Protein AF-A0A963JLI6-F1 (afdb_monomer_lite)

Secondary structure (DSSP, 8-state):
-HHHHHHHHHHHHHHHHHHHHHH---SS-S--HHHHHHHTTTTTT--S----TT---PPPPPPGGGTTSS----

Structure (mmCIF, N/CA/C/O backbone):
data_AF-A0A963JLI6-F1
#
_entry.id   AF-A0A963JLI6-F1
#
loop_
_atom_site.group_PDB
_atom_site.id
_atom_site.type_symbol
_atom_site.label_atom_id
_atom_site.label_alt_id
_atom_site.label_comp_id
_atom_site.label_asym_id
_atom_site.label_entity_id
_atom_site.label_seq_id
_atom_site.pdbx_PDB_ins_code
_atom_site.Cartn_x
_atom_site.Cartn_y
_atom_site.Cartn_z
_atom_site.occupancy
_atom_site.B_iso_or_equiv
_atom_site.auth_seq_id
_atom_site.auth_comp_id
_atom_site.auth_asym_id
_atom_site.auth_atom_id
_atom_site.pdbx_PDB_model_num
ATOM 1 N N . ALA A 1 1 ? -14.004 2.464 20.260 1.00 82.88 1 ALA A N 1
ATOM 2 C CA . ALA A 1 1 ? -14.130 1.264 19.407 1.00 82.88 1 ALA A CA 1
ATOM 3 C C . ALA A 1 1 ? -14.021 1.580 17.910 1.00 82.88 1 ALA A C 1
ATOM 5 O O . ALA A 1 1 ? -13.017 1.239 17.302 1.00 82.88 1 ALA A O 1
ATOM 6 N N . ALA A 1 2 ? -15.009 2.238 17.284 1.00 95.25 2 ALA A N 1
ATOM 7 C CA . ALA A 1 2 ? -15.002 2.448 15.824 1.00 95.25 2 ALA A CA 1
ATOM 8 C C . ALA A 1 2 ? -13.818 3.298 15.319 1.00 95.25 2 ALA A C 1
ATOM 10 O O . ALA A 1 2 ? -13.248 3.003 14.271 1.00 95.25 2 ALA A O 1
ATOM 11 N N . LEU A 1 3 ? -13.424 4.320 16.086 1.00 97.12 3 LEU A N 1
ATOM 12 C CA . LEU A 1 3 ? -12.279 5.169 15.751 1.00 97.12 3 LEU A CA 1
ATOM 13 C C . LEU A 1 3 ? -10.954 4.390 15.783 1.00 97.12 3 LEU A C 1
ATOM 15 O O . LEU A 1 3 ? -10.186 4.469 14.833 1.00 97.12 3 LEU A O 1
ATOM 19 N N . GLU A 1 4 ? -10.723 3.581 16.822 1.00 97.94 4 GLU A N 1
ATOM 20 C CA . GLU A 1 4 ? -9.512 2.749 16.949 1.00 97.94 4 GLU A CA 1
ATOM 21 C C . GLU A 1 4 ? -9.448 1.674 15.854 1.00 97.94 4 GLU A C 1
ATOM 23 O O . GLU A 1 4 ? -8.376 1.368 15.329 1.00 97.94 4 GLU A O 1
ATOM 28 N N . ALA A 1 5 ? -10.604 1.125 15.466 1.00 97.56 5 ALA A N 1
ATOM 29 C CA . ALA A 1 5 ? -10.700 0.173 14.366 1.00 97.56 5 ALA A CA 1
ATOM 30 C C . ALA A 1 5 ? -10.283 0.817 13.035 1.00 97.56 5 ALA A C 1
ATOM 32 O O . ALA A 1 5 ? -9.458 0.261 12.311 1.00 97.56 5 ALA A O 1
ATOM 33 N N . LYS A 1 6 ? -10.790 2.021 12.744 1.00 95.81 6 LYS A N 1
ATOM 34 C CA . LYS A 1 6 ? -10.415 2.769 11.535 1.00 95.81 6 LYS A CA 1
ATOM 35 C C . LYS A 1 6 ? -8.956 3.207 11.550 1.00 95.81 6 LYS A C 1
ATOM 37 O O . LYS A 1 6 ? -8.285 3.135 10.527 1.00 95.81 6 LYS A O 1
ATOM 42 N N . GLU A 1 7 ? -8.437 3.599 12.706 1.00 98.38 7 GLU A N 1
ATOM 43 C CA . GLU A 1 7 ? -7.020 3.908 12.860 1.00 98.38 7 GLU A CA 1
ATOM 44 C C . GLU A 1 7 ? -6.132 2.691 12.559 1.00 98.38 7 GLU A C 1
ATOM 46 O O . GLU A 1 7 ? -5.137 2.806 11.842 1.00 98.38 7 GLU A O 1
ATOM 51 N N . THR A 1 8 ? -6.510 1.513 13.055 1.00 98.38 8 THR A N 1
ATOM 52 C CA . THR A 1 8 ? -5.779 0.263 12.806 1.00 98.38 8 THR A CA 1
ATOM 53 C C . THR A 1 8 ? -5.786 -0.114 11.324 1.00 98.38 8 THR A C 1
ATOM 55 O O . THR A 1 8 ? -4.740 -0.453 10.765 1.00 98.38 8 THR A O 1
ATOM 58 N N . GLU A 1 9 ? -6.942 -0.008 10.671 1.00 97.88 9 GLU A N 1
ATOM 59 C CA . GLU A 1 9 ? -7.102 -0.256 9.236 1.00 97.88 9 GLU A CA 1
ATOM 60 C C . GLU A 1 9 ? -6.188 0.661 8.412 1.00 97.88 9 GLU A C 1
ATOM 62 O O . GLU A 1 9 ? -5.360 0.187 7.632 1.00 97.88 9 GLU A O 1
ATOM 67 N N . LEU A 1 10 ? -6.243 1.972 8.660 1.00 98.25 10 LEU A N 1
ATOM 68 C CA . LEU A 1 10 ? -5.434 2.951 7.933 1.00 98.25 10 LEU A CA 1
ATOM 69 C C . LEU A 1 10 ? -3.930 2.775 8.177 1.00 98.25 10 LEU A C 1
ATOM 71 O O . LEU A 1 10 ? -3.135 2.8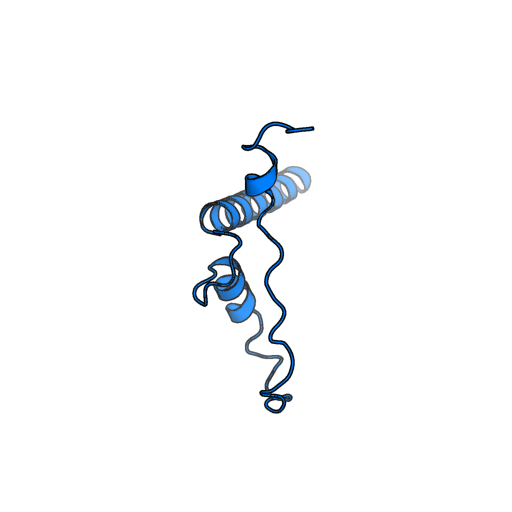97 7.243 1.00 98.25 10 LEU A O 1
ATOM 75 N N . ARG A 1 11 ? -3.512 2.452 9.409 1.00 98.19 11 ARG A N 1
ATOM 76 C CA . ARG A 1 11 ? -2.103 2.134 9.705 1.00 98.19 11 ARG A CA 1
ATOM 77 C C . ARG A 1 11 ? -1.638 0.897 8.939 1.00 98.19 11 ARG A C 1
ATOM 79 O O . ARG A 1 11 ? -0.528 0.896 8.413 1.00 98.19 11 ARG A O 1
ATOM 86 N N . THR A 1 12 ? -2.488 -0.122 8.840 1.00 97.31 12 THR A N 1
ATOM 87 C CA . THR A 1 12 ? -2.192 -1.354 8.097 1.00 97.31 12 THR A CA 1
ATOM 88 C C . THR A 1 12 ? -2.012 -1.066 6.610 1.00 97.31 12 THR A C 1
ATOM 90 O O . THR A 1 12 ? -0.998 -1.453 6.028 1.00 97.31 12 THR A O 1
ATOM 93 N N . MET A 1 13 ? -2.940 -0.310 6.016 1.00 96.12 13 MET A N 1
ATOM 94 C CA . MET A 1 13 ? -2.845 0.122 4.619 1.00 96.12 13 MET A CA 1
ATOM 95 C C . MET A 1 13 ? -1.562 0.918 4.363 1.00 96.12 13 MET A C 1
ATOM 97 O O . MET A 1 13 ? -0.851 0.657 3.395 1.00 96.12 13 MET A O 1
ATOM 101 N N . ARG A 1 14 ? -1.218 1.853 5.259 1.00 96.81 14 ARG A N 1
ATOM 102 C CA . ARG A 1 14 ? 0.004 2.657 5.140 1.00 96.81 14 ARG A CA 1
ATOM 103 C C . ARG A 1 14 ? 1.265 1.796 5.132 1.00 96.81 14 ARG A C 1
ATOM 105 O O . ARG A 1 14 ? 2.128 2.023 4.296 1.00 96.81 14 ARG A O 1
ATOM 112 N N . ILE A 1 15 ? 1.376 0.823 6.039 1.00 96.38 15 ILE A N 1
ATOM 113 C CA . ILE A 1 15 ? 2.545 -0.069 6.111 1.00 96.38 15 ILE A CA 1
ATOM 114 C C . ILE A 1 15 ? 2.697 -0.876 4.816 1.00 96.38 15 ILE A C 1
ATOM 116 O O . ILE A 1 15 ? 3.814 -1.053 4.334 1.00 96.38 15 ILE A O 1
ATOM 120 N N . ALA A 1 16 ? 1.590 -1.356 4.243 1.00 90.12 16 ALA A N 1
ATOM 121 C CA . ALA A 1 16 ? 1.616 -2.080 2.976 1.00 90.12 16 ALA A CA 1
ATOM 122 C C . ALA A 1 16 ? 2.122 -1.193 1.825 1.00 90.12 16 ALA A C 1
ATOM 124 O O . ALA A 1 16 ? 3.040 -1.587 1.109 1.00 90.12 16 ALA A O 1
ATOM 125 N N . LEU A 1 17 ? 1.587 0.026 1.698 1.00 92.12 17 LEU A N 1
ATOM 126 C CA . LEU A 1 17 ? 2.015 0.983 0.672 1.00 92.12 17 LEU A CA 1
ATOM 127 C C . LEU A 1 17 ? 3.486 1.388 0.827 1.00 92.12 17 LEU A C 1
ATOM 129 O O . LEU A 1 17 ? 4.204 1.469 -0.165 1.00 92.12 17 LEU A O 1
ATOM 133 N N . ASP A 1 18 ? 3.952 1.596 2.059 1.00 92.50 18 AS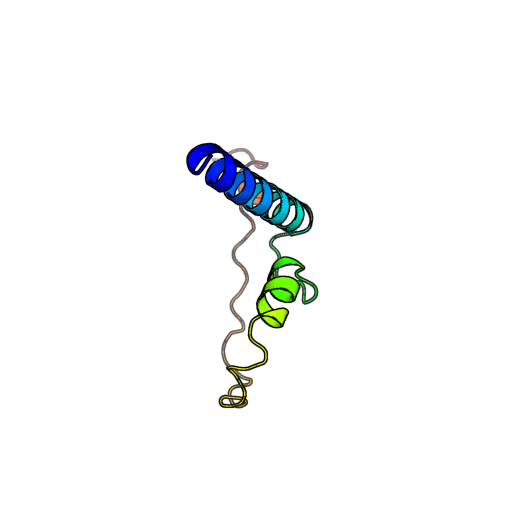P A N 1
ATOM 134 C CA . ASP A 1 18 ? 5.337 1.987 2.333 1.00 92.50 18 ASP A CA 1
ATOM 135 C C . ASP A 1 18 ? 6.324 0.907 1.870 1.00 92.50 18 ASP A C 1
ATOM 137 O O . ASP A 1 18 ? 7.305 1.204 1.190 1.00 92.50 18 ASP A O 1
ATOM 141 N N . ARG A 1 19 ? 6.019 -0.370 2.138 1.00 89.31 19 ARG A N 1
ATOM 142 C CA . ARG A 1 19 ? 6.819 -1.507 1.649 1.00 89.31 19 ARG A CA 1
ATOM 143 C C . ARG A 1 19 ? 6.885 -1.552 0.125 1.00 89.31 19 ARG A C 1
ATOM 145 O O . ARG A 1 19 ? 7.961 -1.763 -0.427 1.00 89.31 19 ARG A O 1
ATOM 152 N N . LEU A 1 20 ? 5.751 -1.341 -0.542 1.00 89.38 20 LEU A N 1
ATOM 153 C CA . LEU A 1 20 ? 5.667 -1.362 -2.002 1.00 89.38 20 LEU A CA 1
ATOM 154 C C . LEU A 1 20 ? 6.473 -0.227 -2.643 1.00 89.38 20 LEU A C 1
ATOM 156 O O . LEU A 1 20 ? 7.169 -0.460 -3.625 1.00 89.38 20 LEU A O 1
ATOM 160 N N . ILE A 1 21 ? 6.432 0.980 -2.071 1.00 87.88 21 ILE A N 1
ATOM 161 C CA . ILE A 1 21 ? 7.200 2.128 -2.574 1.00 87.88 21 ILE A CA 1
ATOM 162 C C . ILE A 1 21 ? 8.703 1.900 -2.400 1.00 87.88 21 ILE A C 1
ATOM 164 O O . ILE A 1 21 ? 9.456 2.155 -3.332 1.00 87.88 21 ILE A O 1
ATOM 168 N N . HIS A 1 22 ? 9.148 1.374 -1.254 1.00 86.12 22 HIS A N 1
ATOM 169 C CA . HIS A 1 22 ? 10.570 1.079 -1.032 1.00 86.12 22 HIS A CA 1
ATOM 170 C C . HIS A 1 22 ? 11.098 -0.048 -1.931 1.00 86.12 22 HIS A C 1
ATOM 172 O O . HIS A 1 22 ? 12.281 -0.063 -2.262 1.00 86.12 22 HIS A O 1
ATOM 178 N N . ALA A 1 23 ? 10.235 -0.986 -2.327 1.00 83.81 23 ALA A N 1
ATOM 179 C CA . ALA A 1 23 ? 10.570 -2.036 -3.286 1.00 83.81 23 ALA A CA 1
ATOM 180 C C . ALA A 1 23 ? 10.463 -1.571 -4.753 1.00 83.81 23 ALA A C 1
ATOM 182 O O . ALA A 1 23 ? 10.940 -2.260 -5.654 1.00 83.81 23 ALA A O 1
ATOM 183 N N . CYS A 1 24 ? 9.838 -0.421 -5.012 1.00 84.19 24 CYS A N 1
ATOM 184 C CA . CYS A 1 24 ? 9.626 0.098 -6.354 1.00 84.19 24 CYS A CA 1
ATOM 185 C C . CYS A 1 24 ? 10.802 0.968 -6.806 1.00 84.19 24 CYS A C 1
ATOM 187 O O . CYS A 1 24 ? 11.153 1.958 -6.168 1.00 84.19 24 CYS A O 1
ATOM 189 N N . HIS A 1 25 ? 11.374 0.634 -7.962 1.00 82.38 25 HIS A N 1
ATOM 190 C CA . HIS A 1 25 ? 12.440 1.428 -8.577 1.00 82.38 25 HIS A CA 1
ATOM 191 C C . HIS A 1 25 ? 11.929 2.611 -9.412 1.00 82.38 25 HIS A C 1
ATOM 193 O O . HIS A 1 25 ? 12.692 3.542 -9.664 1.00 82.38 25 HIS A O 1
ATOM 199 N N . GLY A 1 26 ? 10.655 2.600 -9.822 1.00 76.88 26 GLY A N 1
ATOM 200 C CA . GLY A 1 26 ? 10.064 3.666 -10.637 1.00 76.88 26 GLY A CA 1
ATOM 201 C C . GLY A 1 26 ? 10.603 3.743 -12.073 1.00 76.88 26 GLY A C 1
ATOM 202 O O . GLY A 1 26 ? 10.559 4.818 -12.669 1.00 76.88 26 GLY A O 1
ATO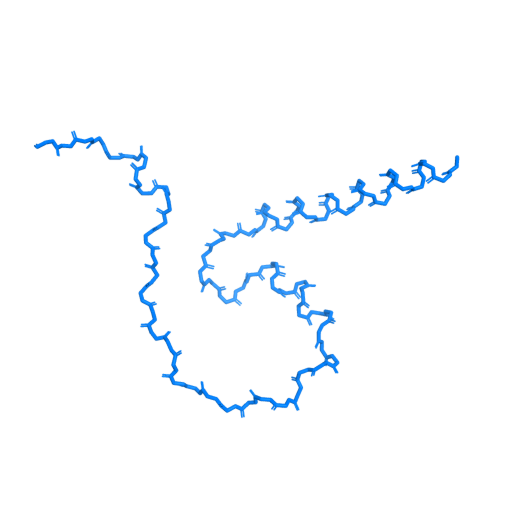M 203 N N . ASP A 1 27 ? 11.126 2.636 -12.609 1.00 75.44 27 ASP A N 1
ATOM 204 C CA . ASP A 1 27 ? 11.577 2.480 -13.998 1.00 75.44 27 ASP A CA 1
ATOM 205 C C . ASP A 1 27 ? 10.716 1.451 -14.770 1.00 75.44 27 ASP A C 1
ATOM 207 O O . ASP A 1 27 ? 9.844 0.798 -14.200 1.00 75.44 27 ASP A O 1
ATOM 211 N N . ASP A 1 28 ? 10.955 1.302 -16.078 1.00 64.81 28 ASP A N 1
ATOM 212 C CA . ASP A 1 28 ? 10.203 0.410 -16.987 1.00 64.81 28 ASP A CA 1
ATOM 213 C C . ASP A 1 28 ? 10.631 -1.075 -16.896 1.00 64.81 28 ASP A C 1
ATOM 215 O O . ASP A 1 28 ? 10.667 -1.805 -17.893 1.00 64.81 28 ASP A O 1
ATOM 219 N N . ARG A 1 29 ? 11.018 -1.566 -15.712 1.00 67.44 29 ARG A N 1
ATOM 220 C CA . ARG A 1 29 ? 11.385 -2.983 -15.565 1.00 67.44 29 ARG A CA 1
ATOM 221 C C . ARG A 1 29 ? 10.147 -3.888 -15.563 1.00 67.44 29 ARG A C 1
ATOM 223 O O . ARG A 1 29 ? 9.146 -3.563 -14.932 1.00 67.44 29 ARG A O 1
ATOM 230 N N . PRO A 1 30 ? 10.241 -5.095 -16.155 1.00 67.12 30 PRO A N 1
ATOM 231 C CA . PRO A 1 30 ? 9.129 -6.048 -16.227 1.00 67.12 30 PRO A CA 1
ATOM 232 C C . PRO A 1 30 ? 8.784 -6.727 -14.887 1.00 67.12 30 PRO A C 1
ATOM 234 O O . PRO A 1 30 ? 7.911 -7.580 -14.857 1.00 67.12 30 PRO A O 1
ATOM 237 N N . GLN A 1 31 ? 9.489 -6.397 -13.801 1.00 72.31 31 GLN A N 1
ATOM 238 C CA . GLN A 1 31 ? 9.371 -7.017 -12.472 1.00 72.31 31 GLN A CA 1
ATOM 239 C C . GLN A 1 31 ? 8.988 -5.939 -11.444 1.00 72.31 31 GLN A C 1
ATOM 241 O O . GLN A 1 31 ? 9.696 -5.734 -10.458 1.00 72.31 31 GLN A O 1
ATOM 246 N N . CYS A 1 32 ? 7.962 -5.133 -11.742 1.00 80.69 32 CYS A N 1
ATOM 247 C CA . CYS A 1 32 ? 7.535 -4.049 -10.860 1.00 80.69 32 CYS A CA 1
ATOM 248 C C . CYS A 1 32 ? 6.643 -4.612 -9.737 1.00 80.69 32 CYS A C 1
ATOM 250 O O . CYS A 1 32 ? 5.491 -4.953 -10.009 1.00 80.69 32 CYS A O 1
ATOM 252 N N . PRO A 1 33 ? 7.103 -4.632 -8.471 1.00 79.19 33 PRO A N 1
ATOM 253 C CA . PRO A 1 33 ? 6.372 -5.281 -7.381 1.00 79.19 33 PRO A CA 1
ATOM 254 C C . PRO A 1 33 ? 5.033 -4.603 -7.043 1.00 79.19 33 PRO A C 1
ATOM 256 O O . PRO A 1 33 ? 4.167 -5.221 -6.430 1.00 79.19 33 PRO A O 1
ATOM 259 N N . ILE A 1 34 ? 4.834 -3.336 -7.442 1.00 83.06 34 ILE A N 1
ATOM 260 C CA . ILE A 1 34 ? 3.529 -2.660 -7.339 1.00 83.06 34 ILE A CA 1
ATOM 261 C C . ILE A 1 34 ? 2.525 -3.283 -8.311 1.00 83.06 34 ILE A C 1
ATOM 263 O O . ILE A 1 34 ? 1.369 -3.473 -7.946 1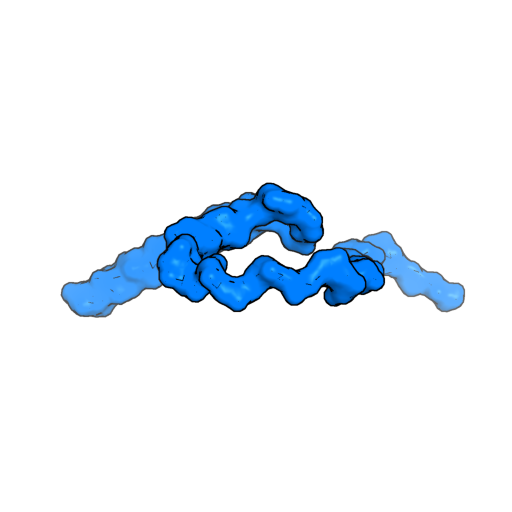.00 83.06 34 ILE A O 1
ATOM 267 N N . LEU A 1 35 ? 2.953 -3.571 -9.543 1.00 80.31 35 LEU A N 1
ATOM 268 C CA . LEU A 1 35 ? 2.071 -4.135 -10.559 1.00 80.31 35 LEU A CA 1
ATOM 269 C C . LEU A 1 35 ? 1.701 -5.572 -10.210 1.00 80.31 35 LEU A C 1
ATOM 271 O O . LEU A 1 35 ? 0.522 -5.890 -10.302 1.00 80.31 35 LEU A O 1
ATOM 275 N N . ASP A 1 36 ? 2.652 -6.368 -9.710 1.00 75.94 36 ASP A N 1
ATOM 276 C CA . ASP A 1 36 ? 2.404 -7.746 -9.265 1.00 75.94 36 ASP A CA 1
ATOM 277 C C . ASP A 1 36 ? 1.245 -7.806 -8.254 1.00 75.94 36 ASP A C 1
ATOM 279 O O . ASP A 1 36 ? 0.252 -8.503 -8.477 1.00 75.94 36 ASP A O 1
ATOM 283 N N . GLY A 1 37 ? 1.299 -6.974 -7.205 1.00 73.62 37 GLY A N 1
ATOM 284 C CA . GLY A 1 37 ? 0.252 -6.914 -6.177 1.00 73.62 37 GLY A CA 1
ATOM 285 C C . GLY A 1 37 ? -1.100 -6.363 -6.655 1.00 73.62 37 GLY A C 1
ATOM 286 O O . GLY A 1 37 ? -2.114 -6.585 -5.998 1.00 73.62 37 GLY A O 1
ATOM 287 N N . LEU A 1 38 ? -1.145 -5.649 -7.784 1.00 77.00 38 LEU A N 1
ATOM 288 C CA . LEU A 1 38 ? -2.391 -5.153 -8.385 1.00 77.00 38 LEU A CA 1
ATOM 289 C C . LEU A 1 38 ? -2.974 -6.146 -9.396 1.00 77.00 38 LEU A C 1
ATOM 291 O O . LEU A 1 38 ? -4.193 -6.285 -9.480 1.00 77.00 38 LEU A O 1
ATOM 295 N N . THR A 1 39 ? -2.123 -6.869 -10.130 1.00 72.62 39 THR A N 1
ATOM 296 C CA . THR A 1 39 ? -2.553 -7.913 -11.069 1.00 72.62 39 THR A CA 1
ATOM 297 C C . THR A 1 39 ? -3.183 -9.111 -10.369 1.00 72.62 39 THR A C 1
ATOM 299 O O . THR A 1 39 ? -4.138 -9.676 -10.899 1.00 72.62 39 THR A O 1
ATOM 302 N N . GLU A 1 40 ? -2.742 -9.447 -9.153 1.00 68.81 40 GLU A N 1
ATOM 303 C CA . GLU A 1 40 ? -3.381 -10.482 -8.326 1.00 68.81 40 GLU A CA 1
ATOM 304 C C . GLU A 1 40 ? -4.858 -10.166 -8.013 1.00 68.81 40 GLU A C 1
ATOM 306 O O . GLU A 1 40 ? -5.656 -11.082 -7.831 1.00 68.81 40 GLU A O 1
ATOM 311 N N . GLY A 1 41 ? -5.253 -8.886 -8.010 1.00 61.25 41 GLY A N 1
ATOM 312 C CA . GLY A 1 41 ? -6.638 -8.451 -7.793 1.00 61.25 41 GLY A CA 1
ATOM 313 C C . GLY A 1 41 ? -7.493 -8.325 -9.060 1.00 61.25 41 GLY A C 1
ATOM 314 O O . GLY A 1 41 ? -8.683 -8.038 -8.944 1.00 61.25 41 GLY A O 1
ATOM 315 N N . HIS A 1 42 ? -6.913 -8.510 -10.253 1.00 56.31 42 HIS A N 1
ATOM 316 C CA . HIS A 1 42 ? -7.552 -8.184 -11.542 1.00 56.31 42 HIS A CA 1
ATOM 317 C C . HIS A 1 42 ? -7.744 -9.392 -12.479 1.00 56.31 42 HIS A C 1
ATOM 319 O O . HIS A 1 42 ? -8.249 -9.245 -13.592 1.00 56.31 42 HIS A O 1
ATOM 325 N N . ALA A 1 43 ? -7.381 -10.603 -12.038 1.00 56.06 43 ALA A N 1
ATOM 326 C CA . ALA A 1 43 ? -7.440 -11.826 -12.849 1.00 56.06 43 ALA A CA 1
ATOM 327 C C . ALA A 1 43 ? -8.858 -12.218 -13.327 1.00 56.06 43 ALA A C 1
ATOM 329 O O . ALA A 1 43 ? -8.983 -13.013 -14.256 1.00 56.06 43 ALA A O 1
ATOM 330 N N . ASP A 1 44 ? -9.914 -11.635 -12.754 1.00 53.09 44 ASP A N 1
ATOM 331 C CA . ASP A 1 44 ? -11.302 -11.937 -13.118 1.00 53.09 44 ASP A CA 1
ATOM 332 C C . ASP A 1 44 ? -11.910 -10.983 -14.174 1.00 53.09 44 ASP A C 1
ATOM 334 O O . ASP A 1 44 ? -13.013 -11.246 -14.654 1.00 53.09 44 ASP A O 1
ATOM 338 N N . ALA A 1 45 ? -11.233 -9.889 -14.566 1.00 57.38 45 ALA A N 1
ATOM 339 C CA . ALA A 1 45 ? -11.844 -8.834 -15.396 1.00 57.38 45 ALA A CA 1
ATOM 340 C C . ALA A 1 45 ? -11.351 -8.748 -16.858 1.00 57.38 45 ALA A C 1
ATOM 342 O O . ALA A 1 45 ? -12.125 -8.343 -17.726 1.00 57.38 45 ALA A O 1
ATOM 343 N N . ASP A 1 46 ? -10.121 -9.167 -17.172 1.00 54.59 46 ASP A N 1
ATOM 344 C CA . ASP A 1 46 ? -9.481 -8.827 -18.455 1.00 54.59 46 ASP A CA 1
ATOM 345 C C . ASP A 1 46 ? -9.084 -10.057 -19.295 1.00 54.59 46 ASP A C 1
ATOM 347 O O . ASP A 1 46 ? -7.911 -10.336 -19.526 1.00 54.59 46 ASP A O 1
ATOM 351 N N . ASN A 1 47 ? -10.068 -10.782 -19.834 1.00 55.22 47 ASN A N 1
ATOM 352 C CA . ASN A 1 47 ? -9.860 -11.686 -20.978 1.00 55.22 47 ASN A CA 1
ATOM 353 C C . ASN A 1 47 ? -10.680 -11.228 -22.198 1.00 55.22 47 ASN A C 1
ATOM 355 O O . ASN A 1 47 ? -11.510 -11.972 -22.719 1.00 55.22 47 ASN A O 1
ATOM 359 N N . ALA A 1 48 ? -10.504 -9.970 -22.623 1.00 57.41 48 ALA A N 1
ATOM 360 C CA . ALA A 1 48 ? -11.246 -9.417 -23.765 1.00 57.41 48 ALA A CA 1
ATOM 361 C C . ALA A 1 48 ? -10.456 -8.472 -24.693 1.00 57.41 48 ALA A C 1
ATOM 363 O O . ALA A 1 48 ? -11.059 -7.859 -25.571 1.00 57.41 48 ALA A O 1
ATOM 364 N N . SER A 1 49 ? -9.136 -8.303 -24.556 1.00 51.28 49 SER A N 1
ATOM 365 C CA . SER A 1 49 ? -8.385 -7.404 -25.459 1.00 51.28 49 SER A CA 1
ATOM 366 C C . SER A 1 49 ? -6.920 -7.802 -25.633 1.00 51.28 49 SER A C 1
ATOM 368 O O . SER A 1 49 ? -6.006 -7.021 -25.392 1.00 51.28 49 SER A O 1
ATOM 370 N N . SER A 1 50 ? -6.683 -9.028 -26.091 1.00 54.41 50 SER A N 1
ATOM 371 C CA . SER A 1 50 ? -5.406 -9.363 -26.720 1.00 54.41 50 SER A CA 1
ATOM 372 C C . SER A 1 50 ? -5.522 -9.029 -28.201 1.00 54.41 50 SER A C 1
ATOM 374 O O . SER A 1 50 ? -5.992 -9.869 -28.950 1.00 54.41 50 SER A O 1
ATOM 376 N N . GLU A 1 51 ? -5.203 -7.788 -28.597 1.00 58.44 51 GLU A N 1
ATOM 377 C CA . GLU A 1 51 ? -4.875 -7.406 -29.986 1.00 58.44 51 GLU A CA 1
ATOM 378 C C . GLU A 1 51 ? -4.509 -5.909 -30.091 1.00 58.44 51 GLU A C 1
ATOM 380 O O . GLU A 1 51 ? -5.337 -5.071 -30.434 1.00 58.44 51 GLU A O 1
ATOM 385 N N . SER A 1 52 ? -3.252 -5.539 -29.803 1.00 48.38 52 SER A N 1
ATOM 386 C CA . SER A 1 52 ? -2.574 -4.383 -30.442 1.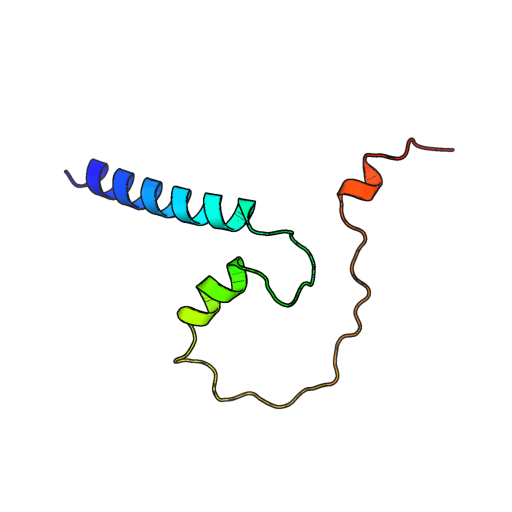00 48.38 52 SER A CA 1
ATOM 387 C C . SER A 1 52 ? -1.093 -4.306 -30.060 1.00 48.38 52 SER A C 1
ATOM 389 O O . SER A 1 52 ? -0.634 -3.438 -29.321 1.00 48.38 52 SER A O 1
ATOM 391 N N . ALA A 1 53 ? -0.315 -5.225 -30.620 1.00 61.31 53 ALA A N 1
ATOM 392 C CA . ALA A 1 53 ? 1.126 -5.352 -30.437 1.00 61.31 53 ALA A CA 1
ATOM 393 C C . ALA A 1 53 ? 1.991 -4.274 -31.150 1.00 61.31 53 ALA A C 1
ATOM 395 O O . ALA A 1 53 ? 3.109 -4.585 -31.549 1.00 61.31 53 ALA A O 1
ATOM 396 N N . THR A 1 54 ? 1.555 -3.018 -31.360 1.00 60.41 54 THR A N 1
ATOM 397 C CA . THR A 1 54 ? 2.335 -2.079 -32.217 1.00 60.41 54 THR A CA 1
ATOM 398 C C . THR A 1 54 ? 2.400 -0.592 -31.842 1.00 60.41 54 THR A C 1
ATOM 400 O O . THR A 1 54 ? 2.997 0.172 -32.603 1.00 60.41 54 THR A O 1
ATOM 403 N N . ARG A 1 55 ? 1.897 -0.110 -30.695 1.00 59.44 55 ARG A N 1
ATOM 404 C CA . ARG A 1 55 ? 1.763 1.354 -30.505 1.00 59.44 55 ARG A CA 1
ATOM 405 C C . ARG A 1 55 ? 2.256 1.904 -29.166 1.00 59.44 55 ARG A C 1
ATOM 407 O O . ARG A 1 55 ? 1.452 2.377 -28.379 1.00 59.44 55 ARG A O 1
ATOM 414 N N . SER A 1 56 ? 3.574 1.911 -28.946 1.00 56.12 56 SER A N 1
ATOM 415 C CA . SER A 1 56 ? 4.315 3.066 -28.382 1.00 56.12 56 SER A CA 1
ATOM 416 C C . SER A 1 56 ? 5.761 2.698 -28.056 1.00 56.12 56 SER A C 1
ATOM 418 O O . SER A 1 56 ? 6.100 2.363 -26.929 1.00 56.12 56 SER A O 1
ATOM 420 N N . ARG A 1 57 ? 6.654 2.860 -29.035 1.00 58.88 57 ARG A N 1
ATOM 421 C CA . ARG A 1 57 ? 8.037 3.247 -28.728 1.00 58.88 57 ARG A CA 1
ATOM 422 C C . ARG A 1 57 ? 8.010 4.722 -28.323 1.00 58.88 57 ARG A C 1
ATOM 424 O O . ARG A 1 57 ? 8.302 5.582 -29.148 1.00 58.88 57 ARG A O 1
ATOM 431 N N . HIS A 1 58 ? 7.548 5.018 -27.111 1.00 57.66 58 HIS A N 1
ATOM 432 C CA . HIS A 1 58 ? 7.724 6.346 -26.534 1.00 57.66 58 HIS A CA 1
ATOM 433 C C . HIS A 1 58 ? 9.107 6.380 -25.875 1.00 57.66 58 HIS A C 1
ATOM 435 O O . HIS A 1 58 ? 9.396 5.499 -25.065 1.00 57.66 58 HIS A O 1
ATOM 441 N N . PRO A 1 59 ? 9.992 7.325 -26.232 1.00 60.47 59 PRO A N 1
ATOM 442 C CA . PRO A 1 59 ? 11.224 7.517 -25.484 1.00 60.47 59 PRO A CA 1
ATOM 443 C C . PRO A 1 59 ? 10.851 7.918 -24.055 1.00 60.47 59 PRO A C 1
ATOM 445 O O . PRO A 1 59 ? 10.071 8.850 -23.851 1.00 60.47 59 PRO A O 1
ATOM 448 N N . LEU A 1 60 ? 11.377 7.182 -23.077 1.00 59.53 60 LEU A N 1
ATOM 449 C CA . LEU A 1 60 ? 11.193 7.495 -21.666 1.00 59.53 60 LEU A CA 1
ATOM 450 C C . LEU A 1 60 ? 11.662 8.932 -21.389 1.00 59.53 60 LEU A C 1
ATOM 452 O O . LEU A 1 60 ? 12.755 9.299 -21.833 1.00 59.53 60 LEU A O 1
ATOM 456 N N . PRO A 1 61 ? 10.879 9.757 -20.669 1.00 64.75 61 PRO A N 1
ATOM 457 C CA . PRO A 1 61 ? 11.375 11.042 -20.203 1.00 64.75 61 PRO A CA 1
ATOM 458 C C . PRO A 1 61 ? 12.552 10.823 -19.245 1.00 64.75 61 PRO A C 1
ATOM 460 O O . PRO A 1 61 ? 12.550 9.890 -18.440 1.00 64.75 61 PRO A O 1
ATOM 463 N N . SER A 1 62 ? 13.559 11.697 -19.326 1.00 64.62 62 SER A N 1
ATOM 464 C CA . SER A 1 62 ? 14.718 11.663 -18.434 1.00 64.62 62 SER A CA 1
ATOM 465 C C . SER A 1 62 ? 14.266 11.675 -16.969 1.00 64.62 62 SER A C 1
ATOM 467 O O . SER A 1 62 ? 13.392 12.471 -16.604 1.00 64.62 62 SER A O 1
ATOM 469 N N . PRO A 1 63 ? 14.841 10.825 -16.104 1.00 63.16 63 PRO A N 1
ATOM 470 C CA . PRO A 1 63 ? 14.401 10.743 -14.725 1.00 63.16 63 PRO A CA 1
ATOM 471 C C . PRO A 1 63 ? 14.737 12.039 -13.975 1.00 63.16 63 PRO A C 1
ATOM 473 O O . PRO A 1 63 ? 15.796 12.638 -14.168 1.00 63.16 63 PRO A O 1
ATOM 476 N N . ARG A 1 64 ? 13.829 12.475 -13.092 1.00 57.88 64 ARG A N 1
ATOM 477 C CA . ARG A 1 64 ? 13.895 13.790 -12.419 1.00 57.88 64 ARG A CA 1
ATOM 478 C C . ARG A 1 64 ? 15.181 14.036 -11.611 1.00 57.88 64 ARG A C 1
ATOM 480 O O . ARG A 1 64 ? 15.531 15.193 -11.414 1.00 57.88 64 ARG A O 1
ATOM 487 N N . TRP A 1 65 ? 15.910 12.995 -11.199 1.00 59.97 65 TRP A N 1
ATOM 488 C CA . TRP A 1 65 ? 17.191 13.121 -10.485 1.00 59.97 65 TRP A CA 1
ATOM 489 C C . TRP A 1 65 ? 18.354 13.617 -11.365 1.00 59.97 65 TRP A C 1
ATOM 491 O O . TRP A 1 65 ? 19.376 14.044 -10.835 1.00 59.97 65 TRP A O 1
ATOM 501 N N . LEU A 1 66 ? 18.208 13.609 -12.696 1.00 58.09 66 LEU A N 1
ATOM 502 C CA . LEU A 1 66 ? 19.253 14.055 -13.625 1.00 58.09 66 LEU A CA 1
ATOM 503 C C . LEU A 1 66 ? 19.418 15.589 -13.655 1.00 58.09 66 LEU A C 1
ATOM 505 O O . LEU A 1 66 ? 20.485 16.083 -14.004 1.00 58.09 66 LEU A O 1
ATOM 509 N N . HIS A 1 67 ? 18.383 16.351 -13.278 1.00 56.06 67 HIS A N 1
ATOM 510 C CA . HIS A 1 67 ? 18.421 17.821 -13.271 1.00 56.06 67 HIS A CA 1
ATOM 511 C C . HIS A 1 67 ? 19.037 18.414 -11.996 1.00 56.06 67 HIS A C 1
ATOM 513 O O . HIS A 1 67 ? 19.500 19.549 -12.026 1.00 56.06 67 HIS A O 1
ATOM 519 N N . GLU A 1 68 ? 19.070 17.676 -10.884 1.00 50.47 68 GLU A N 1
ATOM 520 C CA . GLU A 1 68 ? 19.546 18.226 -9.604 1.00 50.47 68 GLU A CA 1
ATOM 521 C C . GLU A 1 68 ? 21.069 18.104 -9.415 1.00 50.47 68 GLU A C 1
ATOM 523 O O . GLU A 1 68 ? 21.633 18.761 -8.545 1.00 50.47 68 GLU A O 1
ATOM 528 N N . ALA A 1 69 ? 21.759 17.318 -10.253 1.00 54.53 69 ALA A N 1
ATOM 529 C CA . ALA A 1 69 ? 23.199 17.057 -10.131 1.00 54.53 69 ALA A CA 1
ATOM 530 C C . ALA A 1 69 ? 24.106 17.887 -11.072 1.00 54.53 69 ALA A C 1
ATOM 532 O O . ALA A 1 69 ? 25.327 17.746 -11.009 1.00 54.53 69 ALA A O 1
ATOM 533 N N . GLY A 1 70 ? 23.560 18.746 -11.941 1.00 52.44 70 GLY A N 1
ATOM 534 C CA . GLY A 1 70 ? 24.331 19.490 -12.948 1.00 52.44 70 GLY A CA 1
ATOM 535 C C . GLY A 1 70 ? 24.060 20.989 -12.894 1.00 52.44 70 GLY A C 1
ATOM 536 O O . GLY A 1 70 ? 23.024 21.444 -13.364 1.00 52.44 70 GLY A O 1
ATOM 537 N N . GLY A 1 71 ? 24.997 21.748 -12.321 1.00 52.53 71 GLY A N 1
ATOM 538 C CA . GLY A 1 71 ? 24.938 23.206 -12.224 1.00 52.5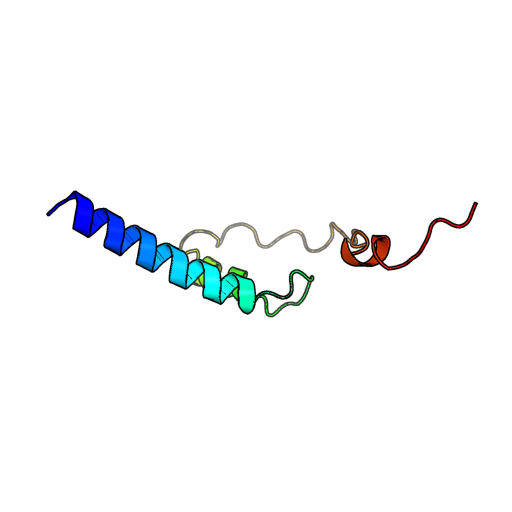3 71 GLY A CA 1
ATOM 539 C C . GLY A 1 71 ? 24.659 23.894 -13.562 1.00 52.53 71 GLY A C 1
ATOM 540 O O . GLY A 1 71 ? 25.114 23.462 -14.619 1.00 52.53 71 GLY A O 1
ATOM 541 N N . THR A 1 72 ? 23.905 24.989 -13.497 1.00 52.53 72 THR A N 1
ATOM 542 C CA . THR A 1 72 ? 23.596 25.861 -14.631 1.00 52.53 72 THR A CA 1
ATOM 543 C C . THR A 1 72 ? 24.889 26.392 -15.253 1.00 52.53 72 THR A C 1
ATOM 545 O O . THR A 1 72 ? 25.524 27.288 -14.695 1.00 52.53 72 THR A O 1
ATOM 548 N N . ALA A 1 73 ? 25.285 25.843 -16.398 1.00 48.94 73 ALA A N 1
ATOM 549 C CA . ALA A 1 73 ? 26.218 26.499 -17.301 1.00 48.94 73 ALA A CA 1
ATOM 550 C C . ALA A 1 73 ? 25.409 27.446 -18.201 1.00 48.94 73 ALA A C 1
ATOM 552 O O . ALA A 1 73 ? 24.560 26.985 -18.967 1.00 48.94 73 ALA A O 1
ATOM 553 N N . SER A 1 74 ? 25.638 28.753 -18.035 1.00 44.09 74 SER A N 1
ATOM 554 C CA . SER A 1 74 ? 25.331 29.774 -19.048 1.00 44.09 74 SER A CA 1
ATOM 555 C C . SER A 1 74 ? 26.242 29.632 -20.260 1.00 44.09 74 SER A C 1
ATOM 557 O O . SER A 1 74 ? 27.397 29.185 -20.070 1.00 44.09 74 SER A O 1
#

Radius of gyration: 19.49 Å; chains: 1; bounding box: 41×42×52 Å

Foldseek 3Di:
DVVVVVVVVVVVVVVVVVVLVVQAPPDPDPPRVVVVVVVVVCVVPDPPDPDDPDDDPDPDDDDPVVVVPDDDDD

Sequence (74 aa):
AALEAKETELRTMRIALDRLIHACHGDDRPQCPILDGLTEGHADADNASSESATRSRHPLPSPRWLHEAGGTAS

pLDDT: mean 72.36, std 16.9, range [44.09, 98.38]